Protein AF-A0A9D7V5I5-F1 (afdb_monomer)

Structure (mmCIF, N/CA/C/O backbone):
data_AF-A0A9D7V5I5-F1
#
_entry.id   AF-A0A9D7V5I5-F1
#
loop_
_atom_site.group_PDB
_atom_site.id
_atom_site.type_symbol
_atom_site.label_atom_id
_atom_site.label_alt_id
_atom_site.label_comp_id
_atom_site.label_asym_id
_atom_site.label_entity_id
_atom_site.label_seq_id
_atom_site.pdbx_PDB_ins_code
_atom_site.Cartn_x
_atom_site.Cartn_y
_atom_site.Cartn_z
_atom_site.occupancy
_atom_site.B_iso_or_equiv
_atom_site.auth_seq_id
_atom_site.auth_comp_id
_atom_site.auth_asym_id
_atom_site.auth_atom_id
_atom_site.pdbx_PDB_model_num
ATOM 1 N N . MET A 1 1 ? 20.212 -16.585 -19.486 1.00 39.69 1 MET A N 1
ATOM 2 C CA . MET A 1 1 ? 19.614 -15.848 -18.355 1.00 39.69 1 MET A CA 1
ATOM 3 C C . MET A 1 1 ? 19.063 -14.568 -18.948 1.00 39.69 1 MET A C 1
ATOM 5 O O . MET A 1 1 ? 19.855 -13.705 -19.303 1.00 39.69 1 MET A O 1
ATOM 9 N N . ALA A 1 2 ? 17.762 -14.516 -19.235 1.00 46.28 2 ALA A N 1
ATOM 10 C CA . ALA A 1 2 ? 17.161 -13.300 -19.768 1.00 46.28 2 ALA A CA 1
ATOM 11 C C . ALA A 1 2 ? 17.233 -12.226 -18.674 1.00 46.28 2 ALA A C 1
ATOM 13 O O . ALA A 1 2 ? 16.836 -12.467 -17.538 1.00 46.28 2 ALA A O 1
ATOM 14 N N . ASN A 1 3 ? 17.831 -11.086 -19.003 1.00 41.50 3 ASN A N 1
ATOM 15 C CA . ASN A 1 3 ? 17.903 -9.919 -18.140 1.00 41.50 3 ASN A CA 1
ATOM 16 C C . ASN A 1 3 ? 16.504 -9.296 -18.107 1.00 41.50 3 ASN A C 1
ATOM 18 O O . ASN A 1 3 ? 16.202 -8.476 -18.970 1.00 41.50 3 ASN A O 1
ATOM 22 N N . HIS A 1 4 ? 15.639 -9.735 -17.189 1.00 51.66 4 HIS A N 1
ATOM 23 C CA . HIS A 1 4 ? 14.361 -9.070 -16.964 1.00 51.66 4 HIS A CA 1
ATOM 24 C C . HIS A 1 4 ? 14.685 -7.733 -1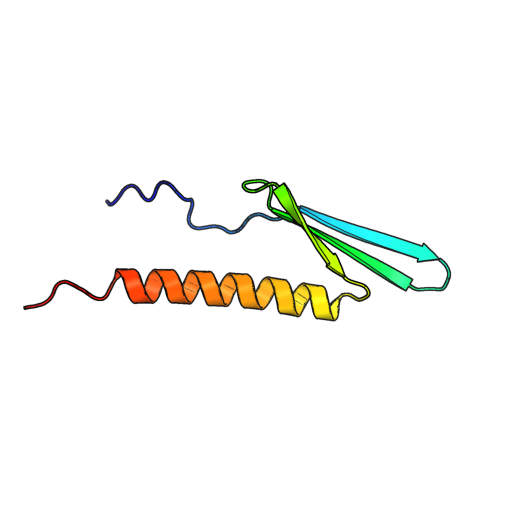6.272 1.00 51.66 4 HIS A C 1
ATOM 26 O O . HIS A 1 4 ? 15.224 -7.735 -15.165 1.00 51.66 4 HIS A O 1
ATOM 32 N N . PRO A 1 5 ? 14.476 -6.575 -16.928 1.00 55.16 5 PRO A N 1
ATOM 33 C CA . PRO A 1 5 ? 14.834 -5.274 -16.360 1.00 55.16 5 PRO A CA 1
ATOM 34 C C . PRO A 1 5 ? 13.919 -4.876 -15.193 1.00 55.16 5 PRO A C 1
ATOM 36 O O . PRO A 1 5 ? 14.167 -3.863 -14.539 1.00 55.16 5 PRO A O 1
ATOM 39 N N . TYR A 1 6 ? 12.876 -5.666 -14.938 1.00 54.19 6 TYR A N 1
ATOM 40 C CA . TYR A 1 6 ? 11.993 -5.528 -13.797 1.00 54.19 6 TYR A CA 1
ATOM 41 C C . TYR A 1 6 ? 12.357 -6.595 -12.777 1.00 54.19 6 TYR A C 1
ATOM 43 O O . TYR A 1 6 ? 12.507 -7.758 -13.146 1.00 54.19 6 TYR A O 1
ATOM 51 N N . PRO A 1 7 ? 12.548 -6.216 -11.513 1.00 60.00 7 PRO A N 1
ATOM 52 C CA . PRO A 1 7 ? 12.786 -7.207 -10.492 1.00 60.00 7 PRO A CA 1
ATOM 53 C C . PRO A 1 7 ? 11.521 -8.049 -10.264 1.00 60.00 7 PRO A C 1
ATOM 55 O O . PRO A 1 7 ? 10.415 -7.520 -10.359 1.00 60.00 7 PRO A O 1
ATOM 58 N N . ASP A 1 8 ? 11.692 -9.324 -9.901 1.00 76.44 8 ASP A N 1
ATOM 59 C CA . ASP A 1 8 ? 10.618 -10.299 -9.610 1.00 76.44 8 ASP A CA 1
ATOM 60 C C . ASP A 1 8 ? 9.836 -9.972 -8.313 1.00 76.44 8 ASP A C 1
ATOM 62 O O . ASP A 1 8 ? 9.436 -10.852 -7.549 1.00 76.44 8 ASP A O 1
ATOM 66 N N . TYR A 1 9 ? 9.681 -8.689 -7.981 1.00 83.00 9 TYR A N 1
ATOM 67 C CA . TYR A 1 9 ? 8.987 -8.226 -6.792 1.00 83.00 9 TYR A CA 1
ATOM 68 C C . TYR A 1 9 ? 8.042 -7.070 -7.102 1.00 83.00 9 TYR A C 1
ATOM 70 O O . TYR A 1 9 ? 8.308 -6.192 -7.921 1.00 83.00 9 TYR A O 1
ATOM 78 N N . LEU A 1 10 ? 6.963 -7.016 -6.326 1.00 88.81 10 LEU A N 1
ATOM 79 C CA . LEU A 1 10 ? 6.119 -5.838 -6.202 1.00 88.81 10 LEU A CA 1
ATOM 80 C C . LEU A 1 10 ? 6.527 -5.055 -4.956 1.00 88.81 10 LEU A C 1
ATOM 82 O O . LEU A 1 10 ? 6.596 -5.610 -3.858 1.00 88.81 10 LEU A O 1
ATOM 86 N N . ALA A 1 11 ? 6.788 -3.759 -5.120 1.00 91.69 11 ALA A N 1
ATOM 87 C CA . ALA A 1 11 ? 7.046 -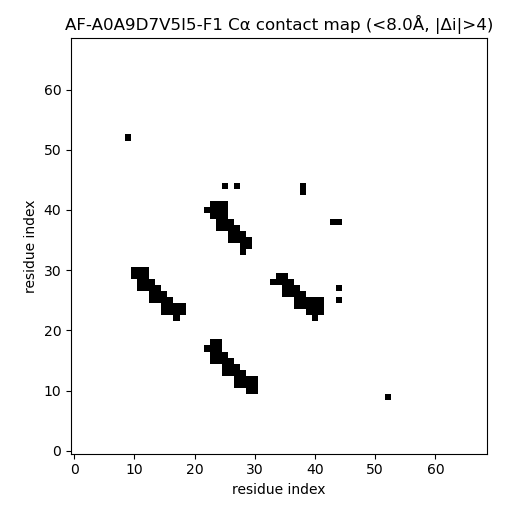2.855 -4.006 1.00 91.69 11 ALA A CA 1
ATOM 88 C C . ALA A 1 11 ? 5.939 -1.813 -3.909 1.00 91.69 11 ALA A C 1
ATOM 90 O O . ALA A 1 11 ? 5.568 -1.190 -4.899 1.00 91.69 11 ALA A O 1
ATOM 91 N N . TYR A 1 12 ? 5.466 -1.600 -2.686 1.00 95.25 12 TYR A N 1
ATOM 92 C CA . TYR A 1 12 ? 4.465 -0.599 -2.359 1.00 95.25 12 TYR A CA 1
ATOM 93 C C . TYR A 1 12 ? 4.796 0.041 -1.013 1.00 95.25 12 TYR A C 1
ATOM 95 O O . TYR A 1 12 ? 5.175 -0.647 -0.064 1.00 95.25 12 TYR A O 1
ATOM 103 N N . LEU A 1 13 ? 4.607 1.356 -0.909 1.00 96.75 13 LEU A N 1
ATOM 104 C CA . LEU A 1 13 ? 4.579 2.054 0.369 1.00 96.75 13 LEU A CA 1
ATOM 105 C C . LEU A 1 13 ? 3.141 2.082 0.886 1.00 96.75 13 LEU A C 1
ATOM 107 O O . LEU A 1 13 ? 2.277 2.742 0.309 1.00 96.75 13 LEU A O 1
ATOM 111 N N . VAL A 1 14 ? 2.904 1.390 1.998 1.00 96.44 14 VAL A N 1
ATOM 112 C CA . VAL A 1 14 ? 1.612 1.390 2.689 1.00 96.44 14 VAL A CA 1
ATOM 113 C C . VAL A 1 14 ? 1.646 2.417 3.815 1.00 96.44 14 VAL A C 1
ATOM 115 O O . VAL A 1 14 ? 2.526 2.379 4.674 1.00 96.44 14 VAL A O 1
ATOM 118 N N . ARG A 1 15 ? 0.667 3.323 3.838 1.00 95.62 15 ARG A N 1
ATOM 119 C CA . ARG A 1 15 ? 0.419 4.220 4.974 1.00 95.62 15 ARG A CA 1
ATOM 120 C C . ARG A 1 15 ? -0.916 3.855 5.595 1.00 95.62 15 ARG A C 1
ATOM 122 O O . ARG A 1 15 ? -1.916 3.805 4.887 1.00 95.62 15 ARG A O 1
ATOM 129 N N . LEU A 1 16 ? -0.921 3.636 6.905 1.00 93.88 16 LEU A N 1
ATOM 130 C CA . LEU A 1 16 ? -2.116 3.393 7.709 1.00 93.88 16 LEU A CA 1
ATOM 131 C C . LEU A 1 16 ? -2.227 4.515 8.737 1.00 93.88 16 LEU A C 1
ATOM 133 O O . LEU A 1 16 ? -1.239 4.844 9.393 1.00 93.88 16 LEU A O 1
ATOM 137 N N . TRP A 1 17 ? -3.408 5.102 8.880 1.00 92.75 17 TRP A N 1
ATOM 138 C CA . TRP A 1 17 ? -3.660 6.110 9.905 1.00 92.75 17 TRP A CA 1
ATOM 139 C C . TRP A 1 17 ? -5.096 6.031 10.400 1.00 92.75 17 TRP A C 1
ATOM 141 O O . TRP A 1 17 ? -5.973 5.462 9.752 1.00 92.75 17 TRP A O 1
ATOM 151 N N . HIS A 1 18 ? -5.319 6.616 11.569 1.00 90.75 18 HIS A N 1
ATOM 152 C CA . HIS A 1 18 ? -6.627 6.715 12.188 1.00 90.75 18 HIS A CA 1
ATOM 153 C C . HIS A 1 18 ? -7.162 8.141 12.015 1.00 90.75 18 HIS A C 1
ATOM 155 O O . HIS A 1 18 ? -6.450 9.098 12.318 1.00 90.75 18 HIS A O 1
ATOM 161 N N . GLU A 1 19 ? -8.401 8.293 11.546 1.00 88.62 19 GLU A N 1
ATOM 162 C CA . GLU A 1 19 ? -9.031 9.610 11.316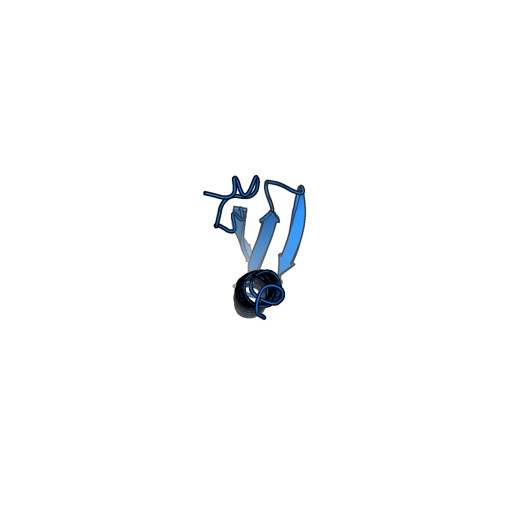 1.00 88.62 19 GLU A CA 1
ATOM 163 C C . GLU A 1 19 ? -9.873 10.121 12.495 1.00 88.62 19 GLU A C 1
ATOM 165 O O . GLU A 1 19 ? -10.487 11.179 12.408 1.00 88.62 19 GLU A O 1
ATOM 170 N N . GLY A 1 20 ? -9.863 9.415 13.627 1.00 81.81 20 GLY A N 1
ATOM 171 C CA . GLY A 1 20 ? -10.815 9.649 14.714 1.00 81.81 20 GLY A CA 1
ATOM 172 C C . GLY A 1 20 ? -11.986 8.670 14.621 1.00 81.81 20 GLY A C 1
ATOM 173 O O . GLY A 1 20 ? -12.139 7.966 13.629 1.00 81.81 20 GLY A O 1
A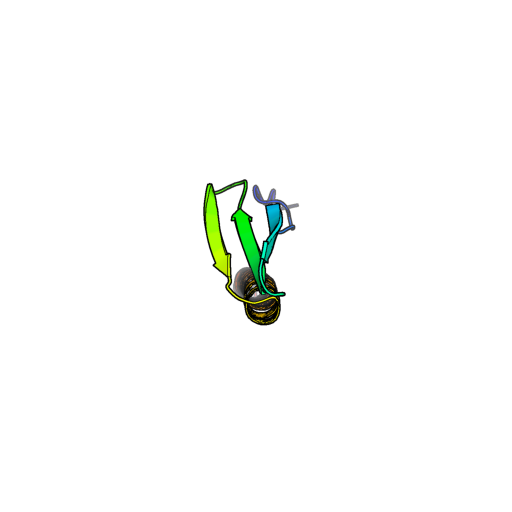TOM 174 N N . GLU A 1 21 ? -12.769 8.562 15.695 1.00 81.88 21 GLU A N 1
ATOM 175 C CA . GLU A 1 21 ? -14.007 7.754 15.727 1.00 81.88 21 GLU A CA 1
ATOM 176 C C .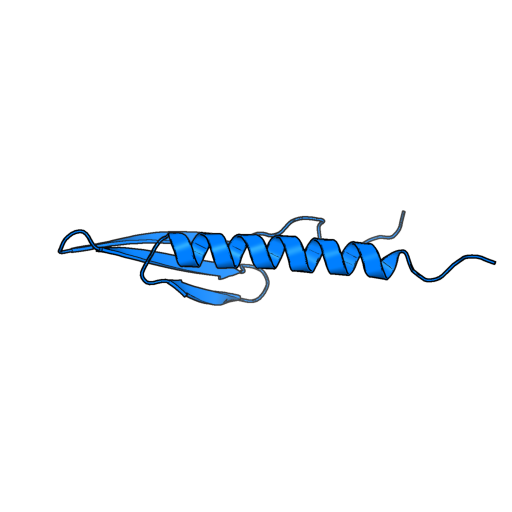 GLU A 1 21 ? -13.851 6.242 15.440 1.00 81.88 21 GLU A C 1
ATOM 178 O O . GLU A 1 21 ? -14.827 5.557 15.155 1.00 81.88 21 GLU A O 1
ATOM 183 N N . GLY A 1 22 ? -12.643 5.684 15.550 1.00 82.19 22 GLY A N 1
ATOM 184 C CA . GLY A 1 22 ? -12.386 4.261 15.292 1.00 82.19 22 GLY A CA 1
ATOM 185 C C . GLY A 1 22 ? -12.100 3.932 13.824 1.00 82.19 22 GLY A C 1
ATOM 186 O O . GLY A 1 22 ? -11.900 2.761 13.499 1.00 82.19 22 GLY A O 1
ATOM 187 N N . VAL A 1 23 ? -12.074 4.928 12.931 1.00 87.00 23 VAL A N 1
ATOM 188 C CA . VAL A 1 23 ? -11.927 4.713 11.487 1.00 87.00 23 VAL A CA 1
ATOM 189 C C . VAL A 1 23 ? -10.454 4.651 11.095 1.00 87.00 23 VAL A C 1
ATOM 191 O O . VAL A 1 23 ? -9.697 5.608 11.282 1.00 87.00 23 VAL A O 1
ATOM 194 N N . TRP A 1 24 ? -10.063 3.529 10.495 1.00 87.94 24 TRP A N 1
ATOM 195 C CA . TRP A 1 24 ? -8.759 3.354 9.866 1.00 87.94 24 TRP A CA 1
ATOM 196 C C . TRP A 1 24 ? -8.834 3.665 8.381 1.00 87.94 24 TRP A C 1
ATOM 198 O O . TRP A 1 24 ? -9.707 3.176 7.670 1.00 87.94 24 TRP A O 1
ATOM 208 N N . ARG A 1 25 ? -7.872 4.444 7.905 1.00 92.50 25 ARG A N 1
ATOM 209 C CA . ARG A 1 25 ? -7.658 4.708 6.489 1.00 92.50 25 ARG A CA 1
ATOM 210 C C . ARG A 1 25 ? -6.347 4.107 6.047 1.00 92.50 25 ARG A C 1
ATOM 212 O O . ARG A 1 25 ? -5.416 3.944 6.843 1.00 92.50 25 ARG A O 1
ATOM 219 N N . SER A 1 26 ? -6.265 3.826 4.756 1.00 95.50 26 SER A N 1
ATOM 220 C CA . SER A 1 26 ? -5.007 3.429 4.155 1.00 95.50 26 SER A CA 1
ATOM 221 C C . SER A 1 26 ? -4.771 4.088 2.808 1.00 95.50 26 SER A C 1
ATOM 223 O O . SER A 1 26 ? -5.702 4.439 2.087 1.00 95.50 26 SER A O 1
ATOM 225 N N . THR A 1 27 ? -3.497 4.260 2.471 1.00 97.12 27 THR A N 1
ATOM 226 C CA . THR A 1 27 ? -3.059 4.511 1.101 1.00 97.12 27 THR A CA 1
ATOM 227 C C . THR A 1 27 ? -1.948 3.553 0.742 1.00 97.12 27 THR A C 1
ATOM 229 O O . THR A 1 27 ? -1.128 3.183 1.584 1.00 97.12 27 THR A O 1
ATOM 232 N N . VAL A 1 28 ? -1.923 3.192 -0.530 1.00 97.44 28 VAL A N 1
ATOM 233 C CA . VAL A 1 28 ? -0.845 2.460 -1.174 1.00 97.44 28 VAL A CA 1
ATOM 234 C C . VAL A 1 28 ? -0.266 3.345 -2.253 1.00 97.44 28 VAL A C 1
ATOM 236 O O . VAL A 1 28 ? -1.014 3.972 -2.999 1.00 97.44 28 VAL A O 1
ATOM 239 N N . GLU A 1 29 ? 1.056 3.396 -2.325 1.00 97.81 29 GLU A N 1
ATOM 240 C CA . GLU A 1 29 ? 1.790 4.107 -3.361 1.00 97.81 29 GLU A CA 1
ATOM 241 C C . GLU A 1 29 ? 2.806 3.165 -4.006 1.00 97.81 29 GLU A C 1
ATOM 243 O O . GLU A 1 29 ? 3.589 2.526 -3.300 1.00 97.81 29 GLU A O 1
ATOM 248 N N . ASN A 1 30 ? 2.796 3.071 -5.334 1.00 94.50 30 ASN A N 1
ATOM 249 C CA . ASN A 1 30 ? 3.828 2.370 -6.087 1.00 94.50 30 ASN A CA 1
ATOM 250 C C . ASN A 1 30 ? 5.032 3.317 -6.259 1.00 94.50 30 ASN A C 1
ATOM 252 O O . ASN A 1 30 ? 4.902 4.335 -6.940 1.00 94.50 30 ASN A O 1
ATOM 256 N N . PRO A 1 31 ? 6.207 3.020 -5.679 1.00 92.44 31 PRO A N 1
ATOM 257 C CA . PRO A 1 31 ? 7.364 3.909 -5.744 1.00 92.44 31 PRO A CA 1
ATOM 258 C C . PRO A 1 31 ? 7.976 4.004 -7.150 1.00 92.44 31 PRO A C 1
ATOM 260 O O . PRO A 1 31 ? 8.697 4.957 -7.428 1.00 92.44 31 PRO A O 1
ATOM 263 N N . HIS A 1 32 ? 7.702 3.039 -8.034 1.00 89.00 32 HIS A N 1
ATOM 264 C CA . HIS A 1 32 ? 8.223 3.029 -9.401 1.00 89.00 32 HIS A CA 1
ATOM 265 C C . HIS A 1 32 ? 7.384 3.886 -10.355 1.00 89.00 32 HIS A C 1
ATOM 267 O O . HIS A 1 32 ? 7.938 4.487 -11.272 1.00 89.00 32 HIS A O 1
ATOM 273 N N . THR A 1 33 ? 6.062 3.949 -10.153 1.00 89.62 33 THR A N 1
ATOM 274 C CA . THR A 1 33 ? 5.140 4.696 -11.033 1.00 89.62 33 THR A CA 1
ATOM 275 C C . THR A 1 33 ? 4.607 5.983 -10.404 1.00 89.62 33 THR A C 1
ATOM 277 O O . THR A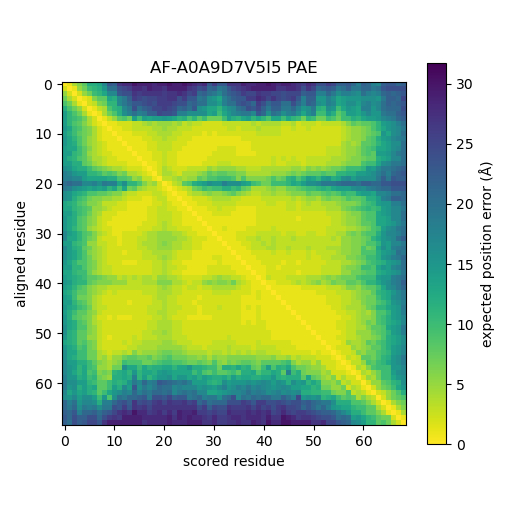 1 33 ? 4.112 6.854 -11.114 1.00 89.62 33 THR A O 1
ATOM 280 N N . GLY A 1 34 ? 4.687 6.117 -9.078 1.00 93.00 34 GLY A N 1
ATOM 281 C CA . GLY A 1 34 ? 4.052 7.191 -8.313 1.00 93.00 34 GLY A CA 1
ATOM 282 C C . GLY A 1 34 ? 2.531 7.041 -8.173 1.00 93.00 34 GLY A C 1
ATOM 283 O O . GLY A 1 34 ? 1.887 7.911 -7.585 1.00 93.00 34 GLY A O 1
ATOM 284 N N . GLU A 1 35 ? 1.942 5.961 -8.697 1.00 95.50 35 GLU A N 1
ATOM 285 C CA . GLU A 1 35 ? 0.506 5.704 -8.594 1.00 95.50 35 GLU A CA 1
ATOM 286 C C . GLU A 1 35 ? 0.088 5.519 -7.135 1.00 95.50 35 GLU A C 1
ATOM 288 O O . GLU A 1 35 ? 0.769 4.835 -6.365 1.00 95.50 35 GLU A O 1
ATOM 293 N N . ARG A 1 36 ? -1.042 6.128 -6.755 1.00 97.06 36 ARG A N 1
ATOM 294 C CA . ARG A 1 36 ? -1.562 6.092 -5.389 1.00 97.06 36 ARG A CA 1
ATOM 295 C C . ARG A 1 36 ? -3.036 5.708 -5.353 1.00 97.06 36 ARG A C 1
ATOM 297 O O . ARG A 1 36 ? -3.863 6.351 -5.994 1.00 97.06 36 ARG A O 1
ATOM 304 N N . HIS A 1 37 ? -3.365 4.753 -4.490 1.00 96.75 37 HIS A N 1
ATOM 305 C CA . HIS A 1 37 ? -4.737 4.349 -4.184 1.00 96.75 37 HIS A CA 1
ATOM 306 C C . HIS A 1 37 ? -5.038 4.588 -2.707 1.00 96.75 37 HIS A C 1
ATOM 308 O O . HIS A 1 37 ? -4.190 4.332 -1.852 1.00 96.75 37 HIS A O 1
ATOM 314 N N . ALA A 1 38 ? -6.237 5.083 -2.403 1.00 95.81 38 ALA A N 1
ATOM 315 C CA . ALA A 1 38 ? -6.726 5.265 -1.040 1.00 95.81 38 ALA A CA 1
ATOM 316 C C . ALA A 1 38 ? -7.865 4.284 -0.759 1.00 95.81 38 ALA A C 1
ATOM 318 O O . ALA A 1 38 ? -8.712 4.056 -1.623 1.00 95.81 38 ALA A O 1
ATOM 319 N N . PHE A 1 39 ? -7.909 3.748 0.458 1.00 94.56 39 PHE A N 1
ATOM 320 C CA . PHE A 1 39 ? -8.932 2.805 0.893 1.00 94.56 39 PHE A CA 1
ATOM 321 C C . PHE A 1 39 ? -9.537 3.248 2.226 1.00 94.56 39 PHE A C 1
ATOM 323 O O . PHE A 1 39 ? -8.843 3.740 3.124 1.00 94.56 39 PHE A O 1
ATOM 330 N N . ALA A 1 40 ? -10.855 3.082 2.332 1.00 88.94 40 ALA A N 1
ATOM 331 C CA . ALA A 1 40 ? -11.641 3.451 3.506 1.00 88.94 40 ALA A CA 1
ATOM 332 C C . ALA A 1 40 ? -11.666 2.364 4.591 1.00 88.94 40 ALA A C 1
ATOM 334 O O . ALA A 1 40 ? -12.057 2.658 5.715 1.00 88.94 40 ALA A O 1
ATOM 335 N N . ASP A 1 41 ? -11.250 1.148 4.249 1.00 86.69 41 ASP A N 1
ATOM 336 C CA . ASP A 1 41 ? -11.148 -0.007 5.128 1.00 86.69 41 ASP A CA 1
ATOM 337 C C . ASP A 1 41 ? -9.932 -0.862 4.722 1.00 86.69 41 ASP A C 1
ATOM 339 O O . ASP A 1 41 ? -9.329 -0.675 3.659 1.00 86.69 41 ASP A O 1
ATOM 343 N N . VAL A 1 42 ? -9.527 -1.772 5.608 1.00 88.56 42 VAL A N 1
ATOM 344 C CA . VAL A 1 42 ? -8.341 -2.619 5.410 1.00 88.56 42 VAL A CA 1
ATOM 345 C C . VAL A 1 42 ? -8.618 -3.819 4.494 1.00 88.56 42 VAL A C 1
ATOM 347 O O . VAL A 1 42 ? -7.696 -4.367 3.895 1.00 88.56 42 VAL A O 1
ATOM 350 N N . GLU A 1 43 ? -9.877 -4.230 4.345 1.00 92.12 43 GLU A N 1
ATOM 351 C CA . GLU A 1 43 ? -10.253 -5.372 3.506 1.00 92.12 43 GLU A CA 1
ATOM 352 C C . GLU A 1 43 ? -10.079 -5.030 2.023 1.00 92.12 43 GLU A C 1
ATOM 354 O O . GLU A 1 43 ? -9.487 -5.807 1.271 1.00 92.12 43 GLU A O 1
ATOM 359 N N . ALA A 1 44 ? -10.486 -3.827 1.615 1.00 93.38 44 ALA A N 1
ATOM 360 C CA . ALA A 1 44 ? -10.279 -3.299 0.274 1.00 93.38 44 ALA A CA 1
ATOM 361 C C . ALA A 1 44 ? -8.786 -3.206 -0.088 1.00 93.38 44 ALA A C 1
ATOM 363 O O . ALA A 1 44 ? -8.408 -3.532 -1.216 1.00 93.38 44 ALA A O 1
ATOM 364 N N . LEU A 1 45 ? -7.929 -2.847 0.876 1.00 94.69 45 LEU A N 1
ATOM 365 C CA . LEU A 1 45 ? -6.473 -2.877 0.711 1.00 94.69 45 LEU A CA 1
ATOM 366 C C . LEU A 1 45 ? -5.973 -4.299 0.402 1.00 94.69 45 LEU A C 1
ATOM 368 O O . LEU A 1 45 ? -5.204 -4.492 -0.539 1.00 94.69 45 LEU A O 1
ATOM 372 N N . PHE A 1 46 ? -6.412 -5.309 1.157 1.00 94.19 46 PHE A N 1
ATOM 373 C CA . PHE A 1 46 ? -5.998 -6.693 0.906 1.00 94.19 46 PHE A CA 1
ATOM 374 C C . PHE A 1 46 ? -6.506 -7.230 -0.433 1.00 94.19 46 PHE A C 1
ATOM 376 O O . PHE A 1 46 ? -5.762 -7.920 -1.132 1.00 94.19 46 PHE A O 1
ATOM 383 N N . VAL A 1 47 ? -7.738 -6.890 -0.825 1.00 96.19 47 VAL A N 1
ATOM 384 C CA . VAL A 1 47 ? -8.276 -7.241 -2.148 1.00 96.19 47 VAL A CA 1
ATOM 385 C C . VAL A 1 47 ? -7.421 -6.632 -3.258 1.00 96.19 47 VAL A C 1
ATOM 387 O O . VAL A 1 47 ? -7.096 -7.331 -4.217 1.00 96.19 47 VAL A O 1
ATOM 390 N N . PHE A 1 48 ? -7.016 -5.366 -3.120 1.00 95.31 48 PHE A N 1
ATOM 391 C CA . PHE A 1 48 ? -6.109 -4.719 -4.066 1.00 95.31 48 PHE A CA 1
ATOM 392 C C . PHE A 1 48 ? -4.770 -5.464 -4.161 1.00 95.31 48 PHE A C 1
ATOM 394 O O . PHE A 1 48 ? -4.388 -5.887 -5.249 1.00 95.31 48 PHE A O 1
ATOM 401 N N . MET A 1 49 ? -4.098 -5.705 -3.030 1.00 94.75 49 MET A N 1
ATOM 402 C CA . MET A 1 49 ? -2.788 -6.373 -3.006 1.00 94.75 49 MET A CA 1
ATOM 403 C C . MET A 1 49 ? -2.841 -7.776 -3.621 1.00 94.75 49 MET A C 1
ATOM 405 O O . MET A 1 49 ? -1.944 -8.167 -4.364 1.00 94.75 49 MET A O 1
ATOM 409 N N . ARG A 1 50 ? -3.915 -8.527 -3.351 1.00 94.94 50 ARG A N 1
ATOM 410 C CA . ARG A 1 50 ? -4.119 -9.857 -3.929 1.00 94.94 50 ARG A CA 1
ATOM 411 C C . ARG A 1 50 ? -4.234 -9.811 -5.453 1.00 94.94 50 ARG A C 1
ATOM 413 O O . ARG A 1 50 ? -3.609 -10.630 -6.117 1.00 94.94 50 ARG A O 1
ATOM 420 N N . ARG A 1 51 ? -4.989 -8.855 -6.001 1.00 94.38 51 ARG A N 1
ATOM 421 C CA . ARG A 1 51 ? -5.128 -8.697 -7.458 1.00 94.38 51 ARG A CA 1
ATOM 422 C C . ARG A 1 51 ? -3.796 -8.390 -8.129 1.00 94.38 51 ARG A C 1
ATOM 424 O O . ARG A 1 51 ? -3.504 -8.983 -9.154 1.00 94.38 51 ARG A O 1
ATOM 431 N N . GLN A 1 52 ? -2.974 -7.531 -7.526 1.00 92.00 52 GLN A N 1
ATOM 432 C CA . GLN A 1 52 ? -1.654 -7.206 -8.076 1.00 92.00 52 GLN A CA 1
ATOM 433 C C . GLN A 1 52 ? -0.745 -8.445 -8.157 1.00 92.00 52 GLN A C 1
ATOM 435 O O . GLN A 1 52 ? -0.042 -8.634 -9.144 1.00 92.00 52 GLN A O 1
ATOM 440 N N . LEU A 1 53 ? -0.801 -9.333 -7.157 1.00 89.50 53 LEU A N 1
ATOM 441 C CA . LEU A 1 53 ? -0.072 -10.607 -7.192 1.00 89.50 53 LEU A CA 1
ATOM 442 C C . LEU A 1 53 ? -0.605 -11.557 -8.275 1.00 89.50 53 LEU A C 1
ATOM 444 O O . LEU A 1 53 ? 0.180 -12.194 -8.971 1.00 89.50 53 LEU A O 1
ATOM 448 N N . GLU A 1 54 ? -1.929 -11.657 -8.416 1.00 89.88 54 GLU A N 1
ATOM 449 C CA . GLU A 1 54 ? -2.568 -12.489 -9.442 1.00 89.88 54 GLU A CA 1
ATOM 450 C C . GLU A 1 54 ? -2.246 -11.980 -10.859 1.00 89.88 54 GLU A C 1
ATOM 452 O O . GLU A 1 54 ? -1.954 -12.786 -11.737 1.00 89.88 54 GLU A O 1
ATOM 457 N N . GLU A 1 55 ? -2.222 -10.663 -11.079 1.00 85.50 55 GLU A N 1
ATOM 458 C CA . GLU A 1 55 ? -1.851 -10.045 -12.360 1.00 85.50 55 GLU A CA 1
ATOM 459 C C . GLU A 1 55 ? -0.400 -10.353 -12.752 1.00 85.50 55 GLU A C 1
ATOM 461 O O . GLU A 1 55 ? -0.156 -10.773 -13.881 1.00 85.50 55 GLU A O 1
ATOM 466 N N . VAL A 1 56 ? 0.556 -10.232 -11.824 1.00 80.31 56 VAL A N 1
ATOM 467 C CA . VAL A 1 56 ? 1.960 -10.603 -12.089 1.00 80.31 56 VAL A CA 1
ATOM 468 C C . VAL A 1 56 ? 2.090 -12.090 -12.423 1.00 80.31 56 VAL A C 1
ATOM 470 O O . VAL A 1 56 ? 2.740 -12.441 -13.405 1.00 80.31 56 VAL A O 1
ATOM 473 N N . ALA A 1 57 ? 1.420 -12.966 -11.668 1.00 74.44 57 ALA A N 1
ATOM 474 C CA . ALA A 1 57 ? 1.456 -14.407 -11.918 1.00 74.44 57 ALA A CA 1
ATOM 475 C C . ALA A 1 57 ? 0.847 -14.800 -13.280 1.00 74.44 57 ALA A C 1
ATOM 477 O O . ALA A 1 57 ? 1.234 -15.810 -13.871 1.00 74.44 57 ALA A O 1
ATOM 478 N N . LEU A 1 58 ? -0.115 -14.021 -13.788 1.00 69.25 58 LEU A N 1
ATOM 479 C CA . LEU A 1 58 ? -0.665 -14.205 -15.133 1.00 69.25 58 LEU A CA 1
ATOM 480 C C . LEU A 1 58 ? 0.315 -13.736 -16.218 1.00 69.25 58 LEU A C 1
ATOM 482 O O . LEU A 1 58 ? 0.487 -14.452 -17.200 1.00 69.25 58 LEU A O 1
ATOM 486 N N . VAL 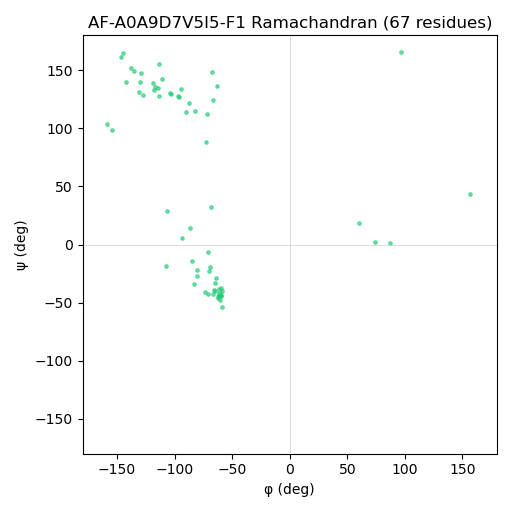A 1 59 ? 1.004 -12.605 -16.016 1.00 65.12 59 VAL A N 1
ATOM 487 C CA . VAL A 1 59 ? 2.035 -12.110 -16.950 1.00 65.12 59 VAL A CA 1
ATOM 488 C C . VAL A 1 59 ? 3.170 -13.123 -17.108 1.00 65.12 59 VAL A C 1
ATOM 490 O O . VAL A 1 59 ? 3.568 -13.417 -18.232 1.00 65.12 59 VAL A O 1
ATOM 493 N N . GLU A 1 60 ? 3.648 -13.714 -16.008 1.00 63.16 60 GLU A N 1
ATOM 494 C CA . GLU A 1 60 ? 4.672 -14.764 -16.075 1.00 63.16 60 GLU A CA 1
ATOM 495 C C . GLU A 1 60 ? 4.190 -15.975 -16.879 1.00 63.16 60 GLU A C 1
ATOM 497 O O . GLU A 1 60 ? 4.926 -16.513 -17.699 1.00 63.16 60 GLU A O 1
ATOM 502 N N . LYS A 1 61 ? 2.946 -16.417 -16.669 1.00 58.69 61 LYS A N 1
ATOM 503 C CA . LYS A 1 61 ? 2.404 -17.606 -17.335 1.00 58.69 61 LYS A CA 1
ATOM 504 C C . LYS A 1 61 ? 2.276 -17.435 -18.853 1.00 58.69 61 LYS A C 1
ATOM 506 O O . LYS A 1 61 ? 2.442 -18.420 -19.573 1.00 58.69 61 LYS A O 1
ATOM 511 N N . ASP A 1 62 ? 1.996 -16.222 -19.316 1.00 59.25 62 ASP A N 1
ATOM 512 C CA . ASP A 1 62 ? 1.823 -15.921 -20.738 1.00 59.25 62 ASP A CA 1
ATOM 513 C C . ASP A 1 62 ? 3.171 -15.753 -21.476 1.00 59.25 62 ASP A C 1
ATOM 515 O O . ASP A 1 62 ? 3.257 -16.086 -22.658 1.00 59.25 62 ASP A O 1
ATOM 519 N N . ASP A 1 63 ? 4.245 -15.339 -20.788 1.00 57.97 63 ASP A N 1
ATOM 520 C CA . ASP A 1 63 ? 5.598 -15.196 -21.370 1.00 57.97 63 ASP A CA 1
ATOM 521 C C . ASP A 1 63 ? 6.258 -16.557 -21.700 1.00 57.97 63 ASP A C 1
ATOM 523 O O . ASP A 1 63 ? 7.096 -16.663 -22.593 1.00 57.97 63 ASP A O 1
ATOM 527 N N . TRP A 1 64 ? 5.826 -17.648 -21.052 1.00 57.97 64 TRP A N 1
ATOM 528 C CA . TRP A 1 64 ? 6.283 -19.021 -21.343 1.00 57.97 64 TRP A CA 1
ATOM 529 C C . TRP A 1 64 ? 5.497 -19.725 -22.473 1.00 57.97 64 TRP A C 1
ATOM 531 O O . TRP A 1 64 ? 5.586 -20.946 -22.629 1.00 57.97 64 TRP A O 1
ATOM 541 N N . GLY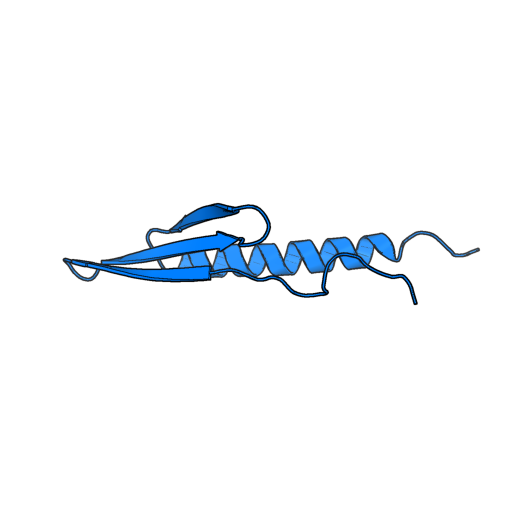 A 1 65 ? 4.717 -18.980 -23.261 1.00 56.72 65 GLY A N 1
ATOM 542 C CA . GLY A 1 65 ? 3.720 -19.498 -24.201 1.00 56.72 65 GLY A CA 1
ATOM 543 C C . GLY A 1 65 ? 4.054 -19.417 -25.695 1.00 56.72 65 GLY A C 1
ATOM 544 O O . GLY A 1 65 ? 3.130 -19.313 -26.490 1.00 56.72 65 GLY A O 1
ATOM 545 N N . ASP A 1 66 ? 5.317 -19.449 -26.113 1.00 55.53 66 ASP A N 1
ATOM 546 C CA . ASP A 1 66 ? 5.700 -19.487 -27.535 1.00 55.53 66 ASP A CA 1
ATOM 547 C C . ASP A 1 66 ? 7.122 -20.046 -27.653 1.00 55.53 66 ASP A C 1
ATOM 549 O O . ASP A 1 66 ? 8.104 -19.379 -27.340 1.00 55.53 66 ASP A O 1
ATOM 553 N N . GLY A 1 67 ? 7.243 -21.308 -28.058 1.00 56.16 67 GLY A N 1
ATOM 554 C CA . GLY A 1 67 ? 8.556 -21.912 -28.269 1.00 56.16 67 GLY A CA 1
ATOM 555 C C . GLY A 1 67 ? 8.571 -23.428 -28.169 1.00 56.16 67 GLY A C 1
ATOM 556 O O . GLY A 1 67 ? 9.460 -23.992 -27.537 1.00 56.16 67 GLY A O 1
ATOM 557 N N . SER A 1 68 ? 7.589 -24.119 -28.749 1.00 51.78 68 SER A N 1
ATOM 558 C CA . SER A 1 68 ? 7.747 -25.549 -29.041 1.00 51.78 68 SER A CA 1
ATOM 559 C C . SER A 1 68 ? 6.855 -25.999 -30.197 1.00 51.78 68 SER A C 1
ATOM 561 O O . SER A 1 68 ? 5.671 -26.263 -30.019 1.00 51.78 68 SER A O 1
ATOM 563 N N . GLN A 1 69 ? 7.437 -26.088 -31.393 1.00 42.47 69 GLN A N 1
ATOM 564 C CA . GLN A 1 69 ? 7.880 -27.337 -32.045 1.00 42.47 69 GLN A CA 1
ATOM 565 C C . GLN A 1 69 ? 8.390 -27.015 -33.453 1.00 42.47 69 GLN A C 1
ATOM 567 O O . GLN A 1 69 ? 7.663 -26.329 -34.204 1.00 42.47 69 GLN A O 1
#

Sequence (69 aa):
MANHPYPDYLAYLVRLWHEGE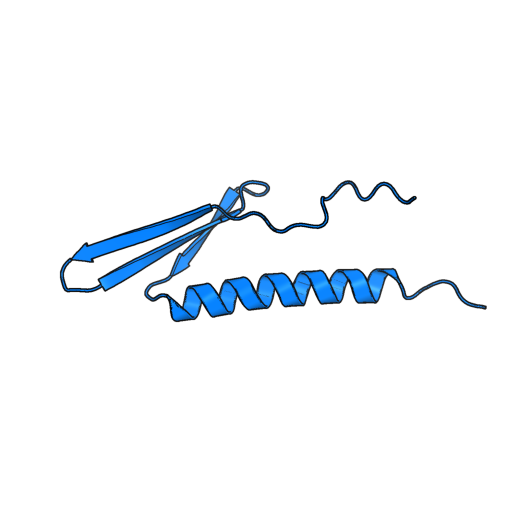GVWRSTVENPHTGERHAFADVEALFVFMRRQLEEVALVEKDDWGDGSQ

Nearest PDB structures (foldseek):
  3trs-assembly2_D  TM=6.489E-01  e=6.544E-01  Aspergillus niger var. macrosporus
  4c2m-assembly2_X  TM=5.316E-01  e=4.029E+00  Saccharomyces cerevisiae
  7vww-assembly3_E  TM=4.633E-01  e=3.554E+00  Dioscoreophyllum cumminsii
  9asm-assembly1_B  TM=3.662E-01  e=4.567E+00  Homo sapiens

Foldseek 3Di:
DPPPVDDPDFDWDKDWDDPPPPWIKIKIARPVPRDMDIDRDVVVVVVVVVVVVVVSVVVVVVVVPDDDD

pLDDT: mean 81.13, std 17.34, range [39.69, 97.81]

Secondary structure (DSSP, 8-state):
----SS-S----EEEEEE-STT-EEEEEE-TTT--EEEESSHHHHHHHHHHHHHHHHHHHHHHT-S---

Mean predicted aligned error: 8.68 Å

Solvent-accessible surface area (backbone atoms only — not comparable to full-atom values): 4459 Å² total; per-residue (Å²): 132,83,84,66,92,62,71,101,67,88,68,68,52,76,47,76,51,71,81,56,99,86,43,47,37,37,37,41,30,30,80,90,79,68,50,72,51,77,32,80,42,70,66,61,47,52,53,50,56,52,50,56,53,53,52,53,58,49,54,58,60,60,73,76,67,78,87,86,133

Radius of gyration: 16.63 Å; Cα contacts (8 Å, |Δi|>4): 61; chains: 1; bounding box: 34×37×48 Å